Protein AF-A0A2V8GKK6-F1 (afdb_monomer_lite)

Secondary structure (DSSP, 8-state):
-EEETTTTEEEEEETTTTEEEEEEPPPPPPTTS-----------PPPSEEEEEEEEEEEEEEEETTEEEEEEEEEEEEEE-TT--SPPEEEEEEEEE----GGG--STT--SSS--------PPTT---

Sequence (129 aa):
MITRCDLKRAFHLNIEDREYATWPLQTYPSPEEPHMAVRQQHVVREPTVLVETETVDTGERKELFGRTARHVITTRRVTSLGRAKQAPGKTVTDGWYIDLDTSISCDPSWRPVAYGRAFLVTRKPGEQW

Structure (mmCIF, N/CA/C/O backbone):
data_AF-A0A2V8GKK6-F1
#
_entry.id   AF-A0A2V8GKK6-F1
#
loop_
_atom_site.group_PDB
_atom_site.id
_atom_site.type_symbol
_atom_site.label_atom_id
_atom_site.label_alt_id
_atom_site.label_comp_id
_atom_site.label_asym_id
_atom_site.label_entity_id
_atom_site.label_seq_id
_atom_site.pdbx_PDB_ins_code
_atom_site.Cartn_x
_atom_site.Cartn_y
_atom_site.Cartn_z
_atom_site.occupancy
_atom_site.B_iso_or_equiv
_atom_site.auth_seq_id
_atom_site.auth_comp_id
_atom_site.auth_asym_id
_atom_site.auth_atom_id
_atom_site.pdbx_PDB_model_num
ATOM 1 N N . MET A 1 1 ? -9.201 -8.461 -27.324 1.00 80.56 1 MET A N 1
ATOM 2 C CA . MET A 1 1 ? -8.697 -9.455 -26.349 1.00 80.56 1 MET A CA 1
ATOM 3 C C . MET A 1 1 ? -9.423 -9.251 -25.029 1.00 80.56 1 MET A C 1
ATOM 5 O O . MET A 1 1 ? -9.534 -8.111 -24.601 1.00 80.56 1 MET A O 1
ATOM 9 N N . ILE A 1 2 ? -9.943 -10.316 -24.420 1.00 88.38 2 ILE A N 1
ATOM 10 C CA . ILE A 1 2 ? -10.584 -10.304 -23.097 1.00 88.38 2 ILE A CA 1
ATOM 11 C C . ILE A 1 2 ? -9.706 -11.105 -22.144 1.00 88.38 2 ILE A C 1
ATOM 13 O O . ILE A 1 2 ? -9.384 -12.252 -22.441 1.00 88.38 2 ILE A O 1
ATOM 17 N N . THR A 1 3 ? -9.363 -10.544 -20.989 1.00 87.94 3 THR A N 1
ATOM 18 C CA . THR A 1 3 ? -8.547 -11.246 -19.994 1.00 87.94 3 THR A CA 1
ATOM 19 C C . THR A 1 3 ? -9.381 -11.646 -18.784 1.00 87.94 3 THR A C 1
ATOM 21 O O . THR A 1 3 ? -10.031 -10.810 -18.162 1.00 87.94 3 THR A O 1
ATOM 24 N N . ARG A 1 4 ? -9.354 -12.934 -18.440 1.00 86.88 4 ARG A N 1
ATOM 25 C CA . ARG A 1 4 ? -10.024 -13.524 -17.279 1.00 86.88 4 ARG A CA 1
ATOM 26 C C . ARG A 1 4 ? -8.971 -13.954 -16.271 1.00 86.88 4 ARG A C 1
ATOM 28 O O . ARG A 1 4 ? -8.468 -15.078 -16.316 1.00 86.88 4 ARG A O 1
ATOM 35 N N . CYS A 1 5 ? -8.602 -13.021 -15.398 1.00 82.94 5 CYS A N 1
ATOM 36 C CA . CYS A 1 5 ? -7.578 -13.226 -14.377 1.00 82.94 5 CYS A CA 1
ATOM 37 C C . CYS A 1 5 ? -7.961 -14.331 -13.378 1.00 82.94 5 CYS A C 1
ATOM 39 O O . CYS A 1 5 ? -7.099 -15.076 -12.921 1.00 82.94 5 CYS A O 1
ATOM 41 N N . ASP A 1 6 ? -9.256 -14.453 -13.081 1.00 80.75 6 ASP A N 1
ATOM 42 C CA . ASP A 1 6 ? -9.856 -15.502 -12.252 1.00 80.75 6 ASP A CA 1
ATOM 43 C C . ASP A 1 6 ? -9.657 -16.900 -12.853 1.00 80.75 6 ASP A C 1
ATOM 45 O O . ASP A 1 6 ? -9.374 -17.855 -12.136 1.00 80.75 6 ASP A O 1
ATOM 49 N N . LEU A 1 7 ? -9.724 -17.006 -14.184 1.00 85.69 7 LEU A N 1
ATOM 50 C CA . LEU A 1 7 ? -9.494 -18.251 -14.924 1.00 85.69 7 LEU A CA 1
ATOM 51 C C . LEU A 1 7 ? -8.040 -18.425 -15.385 1.00 85.69 7 LEU A C 1
ATOM 53 O O . LEU A 1 7 ? -7.734 -19.412 -16.053 1.00 85.69 7 LEU A O 1
ATOM 57 N N . LYS A 1 8 ? -7.167 -17.450 -15.097 1.00 82.69 8 LYS A N 1
ATOM 58 C CA . LYS A 1 8 ? -5.792 -17.347 -15.615 1.00 82.69 8 LYS A CA 1
ATOM 59 C C . LYS A 1 8 ? -5.716 -17.551 -17.137 1.00 82.69 8 LYS A C 1
ATOM 61 O O . LYS A 1 8 ? -4.828 -18.234 -17.644 1.00 82.69 8 LYS A O 1
ATOM 66 N N . ARG A 1 9 ? -6.661 -16.962 -17.883 1.00 88.25 9 ARG A N 1
ATOM 67 C CA . ARG A 1 9 ? -6.774 -17.100 -19.348 1.00 88.25 9 ARG A CA 1
ATOM 68 C C . ARG A 1 9 ? -7.010 -15.768 -20.049 1.00 88.25 9 ARG A C 1
ATOM 70 O O . ARG A 1 9 ? -7.648 -14.868 -19.508 1.00 88.25 9 ARG A O 1
ATOM 77 N N . ALA A 1 10 ? -6.552 -15.679 -21.288 1.00 89.12 10 ALA A N 1
ATOM 78 C CA . ALA A 1 10 ? -6.881 -14.626 -22.232 1.00 89.12 10 ALA A CA 1
ATOM 79 C C . ALA A 1 10 ? -7.643 -15.213 -23.426 1.00 89.12 10 ALA A C 1
ATOM 81 O O . ALA A 1 10 ? -7.316 -16.287 -23.928 1.00 89.12 10 ALA A O 1
ATOM 82 N N . PHE A 1 11 ? -8.654 -14.490 -23.886 1.00 91.62 11 PHE A N 1
ATOM 83 C CA . PHE A 1 11 ? -9.473 -14.826 -25.039 1.00 91.62 11 PHE A CA 1
ATOM 84 C C . PHE A 1 11 ? -9.198 -13.805 -26.140 1.00 91.62 11 PHE A C 1
ATOM 86 O O . PHE A 1 11 ? -9.405 -12.598 -25.968 1.00 91.62 11 PHE A O 1
ATOM 93 N N . HIS A 1 12 ? -8.721 -14.277 -27.283 1.00 92.38 12 HIS A N 1
ATOM 94 C CA . HIS A 1 12 ? -8.616 -13.478 -28.491 1.00 92.38 12 HIS A CA 1
ATOM 95 C C . HIS A 1 12 ? -9.890 -13.689 -29.303 1.00 92.38 12 HIS A C 1
ATOM 97 O O . HIS A 1 12 ? -10.195 -14.818 -29.667 1.00 92.38 12 HIS A O 1
ATOM 103 N N . LEU A 1 13 ? -10.646 -12.617 -29.531 1.00 92.81 13 LEU A N 1
ATOM 104 C CA . LEU A 1 13 ? -11.886 -12.662 -30.297 1.00 92.81 13 LEU A CA 1
ATOM 105 C C . LEU A 1 13 ? -11.608 -12.258 -31.742 1.00 92.81 13 LEU A C 1
ATOM 107 O O . LEU A 1 13 ? -11.030 -11.193 -31.961 1.00 92.81 13 LEU A O 1
ATOM 111 N N . ASN A 1 14 ? -12.070 -13.069 -32.686 1.00 92.56 14 ASN A N 1
ATOM 112 C CA . ASN A 1 14 ? -12.261 -12.677 -34.072 1.00 92.56 14 ASN A CA 1
ATOM 113 C C . ASN A 1 14 ? -13.751 -12.363 -34.261 1.00 92.56 14 ASN A C 1
ATOM 115 O O . ASN A 1 14 ? -14.603 -13.246 -34.194 1.00 92.56 14 ASN A O 1
ATOM 119 N N . ILE A 1 15 ? -14.070 -11.079 -34.422 1.00 93.75 15 ILE A N 1
ATOM 120 C CA . ILE A 1 15 ? -15.461 -10.614 -34.470 1.00 93.75 15 ILE A CA 1
ATOM 121 C C . ILE A 1 15 ? -16.117 -10.937 -35.818 1.00 93.75 15 ILE A C 1
ATOM 123 O O . ILE A 1 15 ? -17.317 -11.204 -35.848 1.00 93.75 15 ILE A O 1
ATOM 127 N N . GLU A 1 16 ? -15.344 -10.942 -36.905 1.00 95.31 16 GLU A N 1
ATOM 128 C CA . GLU A 1 16 ? -15.845 -11.193 -38.262 1.00 95.31 16 GLU A CA 1
ATOM 129 C C . GLU A 1 16 ? -16.269 -12.654 -38.415 1.00 95.31 16 GLU A C 1
ATOM 131 O O . GLU A 1 16 ? -17.417 -12.932 -38.763 1.00 95.31 16 GLU A O 1
ATOM 136 N N . ASP A 1 17 ? -15.387 -13.575 -38.021 1.00 96.00 17 ASP A N 1
ATOM 137 C CA . ASP A 1 17 ? -15.645 -15.016 -38.111 1.00 96.00 17 ASP A CA 1
ATOM 138 C C . ASP A 1 17 ? -16.463 -15.553 -36.924 1.00 96.00 17 ASP A C 1
ATOM 140 O O . ASP A 1 17 ? -16.901 -16.700 -36.925 1.00 96.00 17 ASP A O 1
ATOM 144 N N . ARG A 1 18 ? -16.728 -14.713 -35.910 1.00 93.62 18 ARG A N 1
ATOM 145 C CA . ARG A 1 18 ? -17.401 -15.083 -34.647 1.00 93.62 18 ARG A CA 1
ATOM 146 C C . ARG A 1 18 ? -16.696 -16.220 -33.903 1.00 93.62 18 ARG A C 1
ATOM 148 O O . ARG A 1 18 ? -17.329 -17.004 -33.195 1.00 93.62 18 ARG A O 1
ATOM 155 N N . GLU A 1 19 ? -15.380 -16.273 -34.027 1.00 96.00 19 GLU A N 1
ATOM 156 C CA . GLU A 1 19 ? -14.535 -17.282 -33.402 1.00 96.00 19 GLU A CA 1
ATOM 157 C C . GLU A 1 19 ? -13.704 -16.689 -32.264 1.00 96.00 19 GLU A C 1
ATOM 159 O O . GLU A 1 19 ? -13.492 -15.476 -32.161 1.00 96.00 19 GLU A O 1
ATOM 164 N N . TYR A 1 20 ? -13.204 -17.558 -31.385 1.00 93.50 20 TYR A N 1
ATOM 165 C CA . TYR A 1 20 ? -12.250 -17.151 -30.364 1.00 93.50 20 TYR A CA 1
ATOM 166 C C . TYR A 1 20 ? -11.142 -18.181 -30.159 1.00 93.50 20 TYR A C 1
ATOM 168 O O . TYR A 1 20 ? -11.369 -19.389 -30.168 1.00 93.50 20 TYR A O 1
ATOM 176 N N . ALA A 1 21 ? -9.940 -17.681 -29.889 1.00 92.81 21 ALA A N 1
ATOM 177 C CA . ALA A 1 21 ? -8.805 -18.473 -29.437 1.00 92.81 21 ALA A CA 1
ATOM 178 C C . ALA A 1 21 ? -8.536 -18.201 -27.953 1.00 92.81 21 ALA A C 1
ATOM 180 O O . ALA A 1 21 ? -8.670 -17.070 -27.482 1.00 92.81 21 ALA A O 1
ATOM 181 N N . THR A 1 22 ? -8.144 -19.232 -27.206 1.00 93.38 22 THR A N 1
ATOM 182 C CA . THR A 1 22 ? -7.870 -19.128 -25.765 1.00 93.38 22 THR A CA 1
ATOM 183 C C . THR A 1 22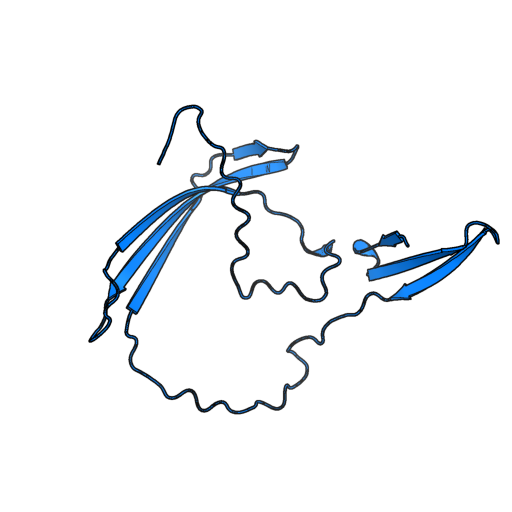 ? -6.400 -19.392 -25.488 1.00 93.38 22 THR A C 1
ATOM 185 O O . THR A 1 22 ? -5.841 -20.363 -25.988 1.00 93.38 22 THR A O 1
ATOM 188 N N . TRP A 1 23 ? -5.800 -18.561 -24.643 1.00 84.75 23 TRP A N 1
ATOM 189 C CA . TRP A 1 23 ? -4.396 -18.640 -24.259 1.00 84.75 23 TRP A CA 1
ATOM 190 C C . TRP A 1 23 ? -4.269 -18.620 -22.731 1.00 84.75 23 TRP A C 1
ATOM 192 O O . TRP A 1 23 ? -4.980 -17.847 -22.081 1.00 84.75 23 TRP A O 1
ATOM 202 N N . PRO A 1 24 ? -3.403 -19.444 -22.117 1.00 85.31 24 PRO A N 1
ATOM 203 C CA . PRO A 1 24 ? -3.104 -19.309 -20.695 1.00 85.31 24 PRO A CA 1
ATOM 204 C C . PRO A 1 24 ? -2.382 -17.981 -20.435 1.00 85.31 24 PRO A C 1
ATOM 206 O O . PRO A 1 24 ? -1.568 -17.533 -21.247 1.00 85.31 24 PRO A O 1
ATOM 209 N N . LEU A 1 25 ? -2.668 -17.348 -19.297 1.00 79.19 25 LEU A N 1
ATOM 210 C CA . LEU A 1 25 ? -1.835 -16.250 -18.817 1.00 79.19 25 LEU A CA 1
ATOM 211 C C . LEU A 1 25 ? -0.480 -16.810 -18.394 1.00 79.19 25 LEU A C 1
ATOM 213 O O . LEU A 1 25 ? -0.414 -17.848 -17.737 1.00 79.19 25 LEU A O 1
ATOM 217 N N . GLN A 1 26 ? 0.590 -16.118 -18.786 1.00 67.75 26 GLN A N 1
ATOM 218 C CA . GLN A 1 26 ? 1.945 -16.466 -18.370 1.00 67.75 26 GLN A CA 1
ATOM 219 C C . GLN A 1 26 ? 1.990 -16.493 -16.843 1.00 67.75 26 GLN A C 1
ATOM 221 O O . GLN A 1 26 ? 1.520 -15.560 -16.198 1.00 67.75 26 GLN A O 1
ATOM 226 N N . THR A 1 27 ? 2.538 -17.553 -16.264 1.00 64.69 27 THR A N 1
ATOM 227 C CA . THR A 1 27 ? 2.867 -17.601 -14.841 1.00 64.69 27 THR A CA 1
ATOM 228 C C . THR A 1 27 ? 4.363 -17.386 -14.706 1.00 64.69 27 THR A C 1
ATOM 230 O O . THR A 1 27 ? 5.137 -18.098 -15.342 1.00 64.69 27 THR A O 1
ATOM 233 N N . TYR A 1 28 ? 4.784 -16.420 -13.889 1.00 57.84 28 TYR A N 1
ATOM 234 C CA . TYR A 1 28 ? 6.189 -16.355 -13.494 1.00 57.84 28 TYR A CA 1
ATOM 235 C C . TYR A 1 28 ? 6.517 -17.604 -12.665 1.00 57.84 28 TYR A C 1
ATOM 237 O O . TYR A 1 28 ? 5.676 -18.004 -11.847 1.00 57.84 28 TYR A O 1
ATOM 245 N N . PRO A 1 29 ? 7.690 -18.228 -12.866 1.00 56.22 29 PRO A N 1
ATOM 246 C CA . PRO A 1 29 ? 8.098 -19.371 -12.066 1.00 56.22 29 PRO A CA 1
ATOM 247 C C . PRO A 1 29 ? 8.020 -19.027 -10.579 1.00 56.22 29 PRO A C 1
ATOM 249 O O . PRO A 1 29 ? 8.431 -17.946 -10.145 1.00 56.22 29 PRO A O 1
ATOM 252 N N . SER A 1 30 ? 7.446 -19.940 -9.796 1.00 54.00 30 SER A N 1
ATOM 253 C CA . SER A 1 30 ? 7.477 -19.838 -8.341 1.00 54.00 30 SER A CA 1
ATOM 254 C C . SER A 1 30 ? 8.936 -19.945 -7.888 1.00 54.00 30 SER A C 1
ATOM 256 O O . SER A 1 30 ? 9.617 -20.860 -8.337 1.00 54.00 30 SER A O 1
ATOM 258 N N . PRO A 1 31 ? 9.413 -19.104 -6.956 1.00 56.06 31 PRO A N 1
ATOM 259 C CA . PRO A 1 31 ? 10.692 -19.287 -6.261 1.00 56.06 31 PRO A CA 1
ATOM 260 C C . PRO A 1 31 ? 10.958 -20.652 -5.611 1.00 56.06 31 PRO A C 1
ATOM 262 O O . PRO A 1 31 ? 12.014 -20.837 -5.015 1.00 56.06 31 PRO A O 1
ATOM 265 N N . GLU A 1 32 ? 10.001 -21.578 -5.665 1.00 53.12 32 GLU A N 1
ATOM 266 C CA . GLU A 1 32 ? 10.187 -22.987 -5.310 1.00 53.12 32 GLU A CA 1
ATOM 267 C C . GLU A 1 32 ? 10.902 -23.793 -6.406 1.00 53.12 32 GLU A C 1
ATOM 269 O 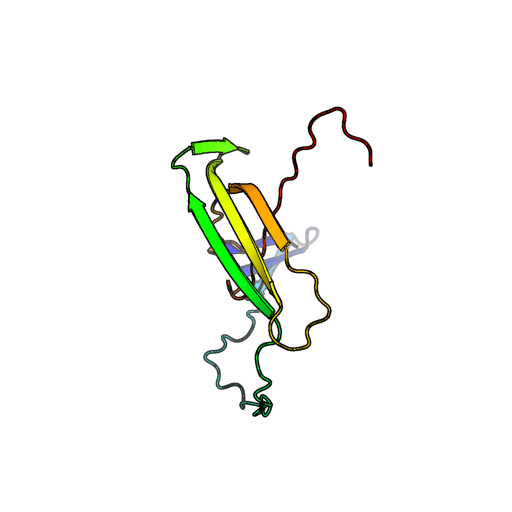O . GLU A 1 32 ? 11.393 -24.888 -6.136 1.00 53.12 32 GLU A O 1
ATOM 274 N N . GLU A 1 33 ? 11.031 -23.256 -7.621 1.00 49.97 33 GLU A N 1
ATOM 275 C CA . GLU A 1 33 ? 12.035 -23.740 -8.559 1.00 49.97 33 GLU A CA 1
ATOM 276 C C . GLU A 1 33 ? 13.412 -23.361 -8.007 1.00 49.97 33 GLU A C 1
ATOM 278 O O . GLU A 1 33 ? 13.615 -22.197 -7.646 1.00 49.97 33 GLU A O 1
ATOM 283 N N . PRO A 1 34 ? 14.364 -24.307 -7.898 1.00 46.25 34 PRO A N 1
ATOM 284 C CA . PRO A 1 34 ? 15.689 -24.015 -7.392 1.00 46.25 34 PRO A CA 1
ATOM 285 C C . PRO A 1 34 ? 16.358 -23.064 -8.377 1.00 46.25 34 PRO A C 1
ATOM 287 O O . PRO A 1 34 ? 17.004 -23.476 -9.340 1.00 46.25 34 PRO A O 1
ATOM 290 N N . HIS A 1 35 ? 16.210 -21.763 -8.130 1.00 49.62 35 HIS A N 1
ATOM 291 C CA . HIS A 1 35 ? 17.115 -20.772 -8.657 1.00 49.62 35 HIS A CA 1
ATOM 292 C C . HIS A 1 35 ? 18.490 -21.286 -8.267 1.00 49.62 35 HIS A C 1
ATOM 294 O O . HIS A 1 35 ? 18.801 -21.370 -7.077 1.00 49.62 35 HIS A O 1
ATOM 300 N N . MET A 1 36 ? 19.277 -21.697 -9.264 1.00 43.19 36 MET A N 1
ATOM 301 C CA . MET A 1 36 ? 20.716 -21.837 -9.127 1.00 43.19 36 MET A CA 1
ATOM 302 C C . MET A 1 36 ? 21.152 -20.570 -8.419 1.00 43.19 36 MET A C 1
ATOM 304 O O . MET A 1 36 ? 21.114 -19.489 -9.011 1.00 43.19 36 MET A O 1
ATOM 308 N N . ALA A 1 37 ? 21.395 -20.686 -7.115 1.00 48.25 37 ALA A N 1
ATOM 309 C CA . ALA A 1 37 ? 21.656 -19.542 -6.285 1.00 48.25 37 ALA A CA 1
ATOM 310 C C . ALA A 1 37 ? 22.938 -18.964 -6.857 1.00 48.25 37 ALA A C 1
ATOM 312 O O . ALA A 1 37 ? 24.023 -19.514 -6.653 1.00 48.25 37 ALA A O 1
ATOM 313 N N . VAL A 1 38 ? 22.823 -17.871 -7.613 1.00 50.56 38 VAL A N 1
ATOM 314 C CA . VAL A 1 38 ? 23.948 -16.972 -7.770 1.00 50.56 38 VAL A CA 1
ATOM 315 C C . VAL A 1 38 ? 24.213 -16.569 -6.340 1.00 50.56 38 VAL A C 1
ATOM 317 O O . VAL A 1 38 ? 23.464 -15.789 -5.751 1.00 50.56 38 VAL A O 1
ATOM 320 N N . ARG A 1 39 ? 25.210 -17.220 -5.742 1.00 48.81 39 ARG A N 1
ATOM 321 C CA . ARG A 1 39 ? 25.729 -16.912 -4.424 1.00 48.81 39 ARG A CA 1
ATOM 322 C C . ARG A 1 39 ? 26.359 -15.542 -4.580 1.00 48.81 39 ARG A C 1
ATOM 324 O O . ARG A 1 39 ? 27.570 -15.416 -4.714 1.00 48.81 39 ARG A O 1
ATOM 331 N N . GLN A 1 40 ? 25.518 -14.513 -4.639 1.00 53.12 40 GLN A N 1
ATOM 332 C CA . GLN A 1 40 ? 25.936 -13.160 -4.382 1.00 53.12 40 GLN A CA 1
ATOM 333 C C . GLN A 1 40 ? 26.525 -13.259 -2.988 1.00 53.12 40 GLN A C 1
ATOM 335 O O . GLN A 1 40 ? 25.818 -13.531 -2.016 1.00 53.12 40 GLN A O 1
ATOM 340 N N . GLN A 1 41 ? 27.850 -13.190 -2.911 1.00 49.62 41 GLN A N 1
ATOM 341 C CA . GLN A 1 41 ? 28.515 -12.967 -1.648 1.00 49.62 41 GLN A CA 1
ATOM 342 C C . GLN A 1 41 ? 27.947 -11.645 -1.146 1.00 49.62 41 GLN A C 1
ATOM 344 O O . GLN A 1 41 ? 28.368 -10.574 -1.578 1.00 49.62 41 GLN A O 1
ATOM 349 N N . HIS A 1 42 ? 26.932 -11.718 -0.285 1.00 54.44 42 HIS A N 1
ATOM 350 C CA . HIS A 1 42 ? 26.562 -10.594 0.542 1.00 54.44 42 HIS A CA 1
ATOM 351 C C . HIS A 1 42 ? 27.809 -10.289 1.358 1.00 54.44 42 HIS A C 1
ATOM 353 O O . HIS A 1 42 ? 28.137 -10.989 2.315 1.00 54.44 42 HIS A O 1
ATOM 359 N N . VAL A 1 43 ? 28.549 -9.271 0.928 1.00 59.72 43 VAL A N 1
ATOM 360 C CA . VAL A 1 43 ? 29.530 -8.625 1.782 1.00 59.72 43 VAL A CA 1
ATOM 361 C C . VAL A 1 43 ? 28.712 -8.093 2.946 1.00 59.72 43 VAL A C 1
ATOM 363 O O . VAL A 1 43 ? 27.940 -7.149 2.776 1.00 59.72 43 VAL A O 1
ATOM 366 N N . VAL A 1 44 ? 28.811 -8.756 4.096 1.00 56.28 44 VAL A N 1
ATOM 367 C CA . VAL A 1 44 ? 28.171 -8.308 5.330 1.00 56.28 44 VAL A CA 1
ATOM 368 C C . VAL A 1 44 ? 28.808 -6.967 5.673 1.00 56.28 44 VAL A C 1
ATOM 370 O O . VAL A 1 44 ? 29.921 -6.898 6.185 1.00 56.28 44 VAL A O 1
ATOM 373 N N . ARG A 1 45 ? 28.137 -5.886 5.284 1.00 66.19 45 ARG A N 1
ATOM 374 C CA . ARG A 1 45 ? 28.474 -4.530 5.700 1.00 66.19 45 ARG A CA 1
ATOM 375 C C . ARG A 1 45 ? 27.681 -4.242 6.961 1.00 66.19 45 ARG A C 1
ATOM 377 O O . ARG A 1 45 ? 26.495 -4.561 7.020 1.00 66.19 45 ARG A O 1
ATOM 384 N N . GLU A 1 46 ? 28.335 -3.649 7.953 1.00 72.75 46 GLU A N 1
ATOM 385 C CA . GLU A 1 46 ? 27.648 -3.181 9.154 1.00 72.75 46 GLU A CA 1
ATOM 386 C C . GLU A 1 46 ? 26.482 -2.255 8.763 1.00 72.75 46 GLU A C 1
ATOM 388 O O . GLU A 1 46 ? 26.634 -1.432 7.847 1.00 72.75 46 GLU A O 1
ATOM 393 N N . PRO A 1 47 ? 25.308 -2.395 9.405 1.00 71.12 47 PRO A N 1
ATOM 394 C CA . PRO A 1 47 ? 24.148 -1.580 9.085 1.00 71.12 47 PRO A CA 1
ATOM 395 C C . PRO A 1 47 ? 24.462 -0.110 9.357 1.00 71.12 47 PRO A C 1
ATOM 397 O O . PRO A 1 47 ? 24.887 0.267 10.445 1.00 71.12 47 PRO A O 1
ATOM 400 N N . THR A 1 48 ? 24.234 0.732 8.355 1.00 82.56 48 THR A N 1
ATOM 401 C CA . THR A 1 48 ? 24.496 2.174 8.440 1.00 82.56 48 THR A CA 1
ATOM 402 C C . THR A 1 48 ? 23.252 2.973 8.824 1.00 82.56 48 THR A C 1
ATOM 404 O O . THR A 1 48 ? 23.348 4.133 9.201 1.00 82.56 48 THR A O 1
ATOM 407 N N . VAL A 1 49 ? 22.061 2.381 8.759 1.00 85.88 49 VAL A N 1
ATOM 408 C CA . VAL A 1 49 ? 20.802 3.022 9.156 1.00 85.88 49 VAL A CA 1
ATOM 409 C C . VAL A 1 49 ? 19.887 1.963 9.764 1.00 85.88 49 VAL A C 1
ATOM 411 O O . VAL A 1 49 ? 19.712 0.891 9.190 1.00 85.88 49 VAL A O 1
ATOM 414 N N . LEU A 1 50 ? 19.282 2.278 10.905 1.00 86.75 50 LEU A N 1
ATOM 415 C CA . LEU A 1 50 ? 18.189 1.529 11.508 1.00 86.75 50 LEU A CA 1
ATOM 416 C C . LEU A 1 50 ? 16.862 2.160 11.083 1.00 86.75 50 LEU A C 1
ATOM 418 O O . LEU A 1 50 ? 16.650 3.360 11.258 1.00 86.75 50 LEU A O 1
ATOM 422 N N . VAL A 1 51 ? 15.969 1.350 10.518 1.00 90.31 51 VAL A N 1
ATOM 423 C CA . VAL A 1 51 ? 14.620 1.774 10.137 1.00 90.31 51 VAL A CA 1
ATOM 424 C C . VAL A 1 51 ? 13.616 0.964 10.939 1.00 90.31 51 VAL A C 1
ATOM 426 O O . VAL A 1 51 ? 13.451 -0.229 10.703 1.00 90.31 51 VAL A O 1
ATOM 429 N N . GLU A 1 52 ? 12.916 1.622 11.851 1.00 91.00 52 GLU A N 1
ATOM 430 C CA . GLU A 1 52 ? 11.845 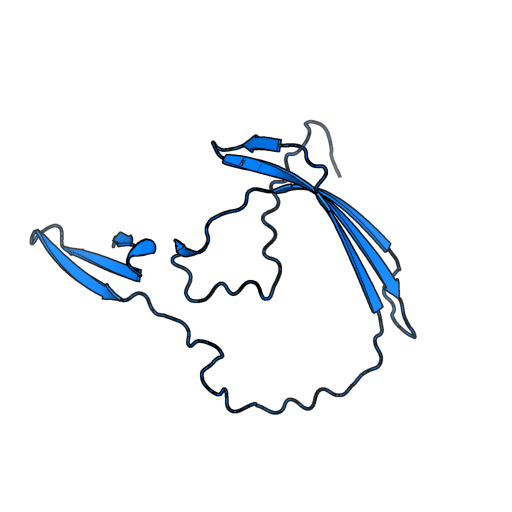1.020 12.639 1.00 91.00 52 GLU A CA 1
ATOM 431 C C . GLU A 1 52 ? 10.504 1.439 12.045 1.00 91.00 52 GLU A C 1
ATOM 433 O O . GLU A 1 52 ? 10.281 2.614 11.748 1.00 91.00 52 GLU A O 1
ATOM 438 N N . THR A 1 53 ? 9.606 0.479 11.842 1.00 91.62 53 THR A N 1
ATOM 439 C CA . THR A 1 53 ? 8.251 0.745 11.351 1.00 91.62 53 THR A CA 1
ATOM 440 C C . THR A 1 53 ? 7.254 0.127 12.310 1.00 91.62 53 THR A C 1
ATOM 442 O O . THR A 1 53 ? 7.259 -1.076 12.535 1.00 91.62 53 THR A O 1
ATOM 445 N N . GLU A 1 54 ? 6.398 0.969 12.861 1.00 92.50 54 GLU A N 1
ATOM 446 C CA . GLU A 1 54 ? 5.306 0.614 13.754 1.00 92.50 54 GLU A CA 1
ATOM 447 C C . GLU A 1 54 ? 3.999 0.861 13.006 1.00 92.50 54 GLU A C 1
ATOM 449 O O . GLU A 1 54 ? 3.851 1.880 12.333 1.00 92.50 54 GLU A O 1
ATOM 454 N N . THR A 1 55 ? 3.068 -0.085 13.048 1.00 93.50 55 THR A N 1
ATOM 455 C CA . THR A 1 55 ? 1.789 0.002 12.332 1.00 93.50 55 THR A CA 1
ATOM 456 C C . THR A 1 55 ? 0.675 -0.368 13.291 1.00 93.50 55 THR A C 1
ATOM 458 O O . THR A 1 55 ? 0.697 -1.453 13.865 1.00 93.50 55 THR A O 1
ATOM 461 N N . VAL A 1 56 ? -0.278 0.541 13.472 1.00 95.12 56 VAL A N 1
ATOM 462 C CA . VAL A 1 56 ? -1.379 0.410 14.427 1.00 95.12 56 VAL A CA 1
ATOM 463 C C . VAL A 1 56 ? -2.693 0.572 13.675 1.00 95.12 56 VAL A C 1
ATOM 465 O O . VAL A 1 56 ? -2.932 1.607 13.058 1.00 95.12 56 VAL A O 1
ATOM 468 N N . ASP A 1 57 ? -3.538 -0.454 13.716 1.00 94.38 57 ASP A N 1
ATOM 469 C CA . ASP A 1 57 ? -4.936 -0.363 13.286 1.00 94.38 57 ASP A CA 1
ATOM 470 C C . ASP A 1 57 ? -5.743 0.268 14.428 1.00 94.38 57 ASP A C 1
ATOM 472 O O . ASP A 1 57 ? -5.704 -0.229 15.554 1.00 94.38 57 ASP A O 1
ATOM 476 N N . THR A 1 58 ? -6.442 1.375 14.166 1.00 96.00 58 THR A N 1
ATOM 477 C CA . THR A 1 58 ? -7.184 2.101 15.214 1.00 96.00 58 THR A CA 1
ATOM 478 C C . THR A 1 58 ? -8.498 1.417 15.595 1.00 96.00 58 THR A C 1
ATOM 480 O O . THR A 1 58 ? -9.142 1.805 16.567 1.00 96.00 58 THR A O 1
ATOM 483 N N . GLY A 1 59 ? -8.918 0.406 14.829 1.00 95.88 59 GLY A N 1
ATOM 484 C CA . GLY A 1 59 ? -10.219 -0.246 14.951 1.00 95.88 59 GLY A CA 1
ATOM 485 C C . GLY A 1 59 ? -11.341 0.466 14.190 1.00 95.88 59 GLY A C 1
ATOM 486 O O . GLY A 1 59 ? -12.401 -0.123 13.987 1.00 95.88 59 GLY A O 1
ATOM 487 N N . GLU A 1 60 ? -11.121 1.686 13.693 1.00 96.69 60 GLU A N 1
ATOM 488 C CA . GLU A 1 60 ? -12.140 2.423 12.943 1.00 96.69 60 GLU A CA 1
ATOM 489 C C . GLU A 1 60 ? -12.344 1.847 11.537 1.00 96.69 60 GLU A C 1
ATOM 491 O O . GLU A 1 60 ? -11.398 1.423 10.861 1.00 96.69 60 GLU A O 1
ATOM 496 N N . ARG A 1 61 ? -13.604 1.834 11.088 1.00 96.81 61 ARG A N 1
ATOM 497 C CA . ARG A 1 61 ? -14.034 1.277 9.799 1.00 96.81 61 ARG A CA 1
ATOM 498 C C . ARG A 1 61 ? -14.907 2.281 9.053 1.00 96.81 61 ARG A C 1
ATOM 500 O O . ARG A 1 61 ? -15.742 2.944 9.665 1.00 96.81 61 ARG A O 1
ATOM 507 N N . LYS A 1 62 ? -14.730 2.385 7.734 1.00 95.56 62 LYS A N 1
ATOM 508 C CA . LYS A 1 62 ? -15.527 3.273 6.874 1.00 95.56 62 LYS A CA 1
ATOM 509 C C . LYS A 1 62 ? -15.704 2.679 5.482 1.00 95.56 62 LYS A C 1
ATOM 511 O O . LYS A 1 62 ? -14.778 2.081 4.950 1.00 95.56 62 LYS A O 1
ATOM 516 N N . GLU A 1 63 ? -16.864 2.895 4.874 1.00 95.62 63 GLU A N 1
ATOM 517 C CA . GLU A 1 63 ? -17.102 2.551 3.471 1.00 95.62 63 GLU A CA 1
ATOM 518 C C . GLU A 1 63 ? -16.424 3.556 2.527 1.00 95.62 63 GLU A C 1
ATOM 520 O O . GLU A 1 63 ? -16.701 4.758 2.571 1.00 95.62 63 GLU A O 1
ATOM 525 N N . LEU A 1 64 ? -15.539 3.057 1.663 1.00 91.75 64 LEU A N 1
ATOM 526 C CA . LEU A 1 64 ? -14.875 3.791 0.587 1.00 91.75 64 LEU A CA 1
ATOM 527 C C . LEU A 1 64 ? -14.922 2.937 -0.685 1.00 91.75 64 LEU A C 1
ATOM 529 O O . LEU A 1 64 ? -14.516 1.779 -0.675 1.00 91.75 64 LEU A O 1
ATOM 533 N N . PHE A 1 65 ? -15.416 3.498 -1.792 1.00 90.25 65 PHE A N 1
ATOM 534 C CA . PHE A 1 65 ? -15.572 2.780 -3.071 1.00 90.25 65 PHE A CA 1
ATOM 535 C C . PHE A 1 65 ? -16.392 1.474 -2.968 1.00 90.25 65 PHE A C 1
ATOM 537 O O . PHE A 1 65 ? -16.105 0.503 -3.667 1.00 90.25 65 PHE A O 1
ATOM 544 N N . GLY A 1 66 ? -17.399 1.445 -2.084 1.00 90.06 66 GLY A N 1
ATOM 545 C CA . GLY A 1 66 ? -18.236 0.262 -1.835 1.00 90.06 66 GLY A CA 1
ATOM 546 C C . GLY A 1 66 ? -17.496 -0.892 -1.154 1.00 90.06 66 GLY A C 1
ATOM 547 O O . GLY A 1 66 ? -17.867 -2.052 -1.335 1.00 90.06 66 GLY A O 1
ATOM 548 N N . ARG A 1 67 ? -16.396 -0.588 -0.457 1.00 89.50 67 ARG A N 1
ATOM 549 C CA . ARG A 1 67 ? -15.604 -1.537 0.322 1.00 89.50 67 ARG A CA 1
ATOM 550 C C . ARG A 1 67 ? -15.343 -0.972 1.711 1.00 89.50 67 ARG A C 1
ATOM 552 O O . ARG A 1 67 ? -15.085 0.223 1.875 1.00 89.50 67 ARG A O 1
ATOM 559 N N . THR A 1 68 ? -15.292 -1.859 2.695 1.00 94.00 68 THR A N 1
ATOM 560 C CA . THR A 1 68 ? -14.911 -1.499 4.057 1.00 94.00 68 THR A CA 1
ATOM 561 C C . THR A 1 68 ? -13.403 -1.251 4.133 1.00 94.00 68 THR A C 1
ATOM 563 O O . THR A 1 68 ? -12.597 -2.156 3.918 1.00 94.00 68 THR A O 1
ATOM 566 N N . ALA A 1 69 ? -13.016 -0.019 4.453 1.00 96.31 69 ALA A N 1
ATOM 567 C CA . ALA A 1 69 ? -11.642 0.388 4.706 1.00 96.31 69 ALA A CA 1
ATOM 568 C C . ALA A 1 69 ? -11.336 0.406 6.213 1.00 96.31 69 ALA A C 1
ATOM 570 O O . ALA A 1 69 ? -12.212 0.695 7.034 1.00 96.31 69 ALA A O 1
ATOM 571 N N . ARG A 1 70 ? -10.074 0.143 6.567 1.00 96.25 70 ARG A N 1
ATOM 572 C CA . ARG A 1 70 ? -9.528 0.194 7.931 1.00 96.25 70 ARG A CA 1
ATOM 573 C C . ARG A 1 70 ? -8.655 1.427 8.106 1.00 96.25 70 ARG A C 1
ATOM 575 O O . ARG A 1 70 ? -7.837 1.726 7.235 1.00 96.25 70 ARG A O 1
ATOM 582 N N . HIS A 1 71 ? -8.806 2.117 9.227 1.00 96.62 71 HIS A N 1
ATOM 583 C CA . HIS A 1 71 ? -7.923 3.219 9.584 1.00 96.62 71 HIS A CA 1
ATOM 584 C C . HIS A 1 71 ? -6.641 2.670 10.221 1.00 96.62 71 HIS A C 1
ATOM 586 O O . HIS A 1 71 ? -6.680 1.951 11.221 1.00 96.62 71 HIS A O 1
ATOM 592 N N . VAL A 1 72 ? -5.499 2.977 9.607 1.00 95.94 72 VAL A N 1
ATOM 593 C CA . VAL A 1 72 ? -4.192 2.491 10.047 1.00 95.94 72 VAL A CA 1
ATOM 594 C C . VAL A 1 72 ? -3.209 3.649 10.107 1.00 95.94 72 VAL A C 1
ATOM 596 O O . VAL A 1 72 ? -3.000 4.363 9.124 1.00 95.94 72 VAL A O 1
ATOM 599 N N . ILE A 1 73 ? -2.539 3.775 11.247 1.00 94.19 73 ILE A N 1
ATOM 600 C CA . ILE A 1 73 ? -1.478 4.749 11.470 1.00 94.19 73 ILE A CA 1
ATOM 601 C C . ILE A 1 73 ? -0.139 4.017 11.450 1.00 94.19 73 ILE A C 1
ATOM 603 O O . ILE A 1 73 ? 0.104 3.085 12.214 1.00 94.19 73 ILE A O 1
ATOM 607 N N . THR A 1 74 ? 0.754 4.444 10.562 1.00 93.56 74 THR A N 1
ATOM 608 C CA . THR A 1 74 ? 2.113 3.913 10.438 1.00 93.56 74 THR A CA 1
ATOM 609 C C . THR A 1 74 ? 3.126 4.954 10.887 1.00 93.56 74 THR A C 1
ATOM 611 O O . THR A 1 74 ? 3.198 6.042 10.323 1.00 93.56 74 THR A O 1
ATOM 614 N N . THR A 1 75 ? 3.963 4.609 11.858 1.00 92.75 75 THR A N 1
ATOM 615 C CA . THR A 1 75 ? 5.094 5.430 12.290 1.00 92.75 75 THR A CA 1
ATOM 616 C C . THR A 1 75 ? 6.392 4.805 11.806 1.00 92.75 75 THR A C 1
ATOM 618 O O . THR A 1 75 ? 6.733 3.690 12.184 1.00 92.75 75 THR A O 1
ATOM 621 N N . ARG A 1 76 ? 7.149 5.539 10.992 1.00 94.25 76 ARG A N 1
ATOM 622 C CA . ARG A 1 76 ? 8.483 5.155 10.530 1.00 94.25 76 ARG A CA 1
ATOM 623 C C . ARG A 1 76 ? 9.535 6.021 11.211 1.00 94.25 76 ARG A C 1
ATOM 625 O O . ARG A 1 76 ? 9.508 7.241 11.066 1.00 94.25 76 ARG A O 1
ATOM 632 N N . ARG A 1 77 ? 10.467 5.400 11.928 1.00 91.81 77 ARG A N 1
ATOM 633 C CA . ARG A 1 77 ? 11.631 6.050 12.543 1.00 91.81 77 ARG A CA 1
ATOM 634 C C . ARG A 1 77 ? 12.888 5.618 11.801 1.00 91.81 77 ARG A C 1
ATOM 636 O O . ARG A 1 77 ? 13.062 4.446 11.483 1.00 91.81 77 ARG A O 1
ATOM 643 N N . VAL A 1 78 ? 13.735 6.583 11.485 1.00 91.06 78 VAL A N 1
ATOM 644 C CA . VAL A 1 78 ? 15.028 6.382 10.841 1.00 91.06 78 VAL A CA 1
ATOM 645 C C . VAL A 1 78 ? 16.094 6.893 11.792 1.00 91.06 78 VAL A C 1
ATOM 647 O O . VAL A 1 78 ? 16.099 8.078 12.125 1.00 91.06 78 VAL A O 1
ATOM 650 N N . THR A 1 79 ? 17.008 6.011 12.173 1.00 87.50 79 THR A N 1
ATOM 651 C CA . THR A 1 79 ? 18.142 6.311 13.044 1.00 87.50 79 THR A CA 1
ATOM 652 C C . THR A 1 79 ? 19.424 5.991 12.293 1.00 87.50 79 THR A C 1
ATOM 654 O O . THR A 1 79 ? 19.613 4.877 11.812 1.00 87.50 79 THR A O 1
ATOM 657 N N . SER A 1 80 ? 20.314 6.965 12.165 1.00 85.69 80 SER A N 1
ATOM 658 C CA . SER A 1 80 ? 21.594 6.771 11.481 1.00 85.69 80 SER A CA 1
ATOM 659 C C . SER A 1 80 ? 22.575 6.035 12.389 1.00 85.69 80 SER A C 1
ATOM 661 O O . SER A 1 80 ? 22.735 6.394 13.553 1.00 85.69 80 SER A O 1
ATOM 663 N N . LEU A 1 81 ? 23.223 5.002 11.854 1.00 81.56 81 LEU A N 1
ATOM 664 C CA . LEU A 1 81 ? 24.216 4.182 12.542 1.00 81.56 81 LEU A CA 1
ATOM 665 C C . LEU A 1 81 ? 25.594 4.371 11.887 1.00 81.56 81 LEU A C 1
ATOM 667 O O . LEU A 1 81 ? 25.736 4.428 10.662 1.00 81.56 81 LEU A O 1
ATOM 671 N N . GLY A 1 82 ? 26.641 4.474 12.702 1.00 75.50 82 GLY A N 1
ATOM 672 C CA . GLY A 1 82 ? 28.009 4.629 12.205 1.00 75.50 82 GLY A CA 1
ATOM 673 C C . GLY A 1 82 ? 28.198 5.885 11.339 1.00 75.50 82 GLY A C 1
ATOM 674 O O . GLY A 1 82 ? 27.914 6.997 11.772 1.00 75.50 82 GLY A O 1
ATOM 675 N N . ARG A 1 83 ? 28.718 5.719 10.113 1.00 68.19 83 ARG A N 1
ATOM 676 C CA . ARG A 1 83 ? 29.094 6.822 9.196 1.00 68.19 83 ARG A CA 1
ATOM 677 C C . ARG A 1 83 ? 27.991 7.257 8.215 1.00 68.19 83 ARG A C 1
ATOM 679 O O . ARG A 1 83 ? 28.300 7.898 7.207 1.00 68.19 83 ARG A O 1
ATOM 686 N N . ALA A 1 84 ? 26.728 6.887 8.429 1.00 72.69 84 ALA A N 1
ATOM 687 C CA . ALA A 1 84 ? 25.663 7.313 7.520 1.00 72.69 84 ALA A CA 1
ATOM 688 C C . ALA A 1 84 ? 25.514 8.840 7.485 1.00 72.69 84 ALA A C 1
ATOM 690 O O . ALA A 1 84 ? 25.388 9.492 8.515 1.00 72.69 84 ALA A O 1
ATOM 691 N N . LYS A 1 85 ? 25.463 9.401 6.270 1.00 74.06 85 LYS A N 1
ATOM 692 C CA . LYS A 1 85 ? 25.175 10.827 6.027 1.00 74.06 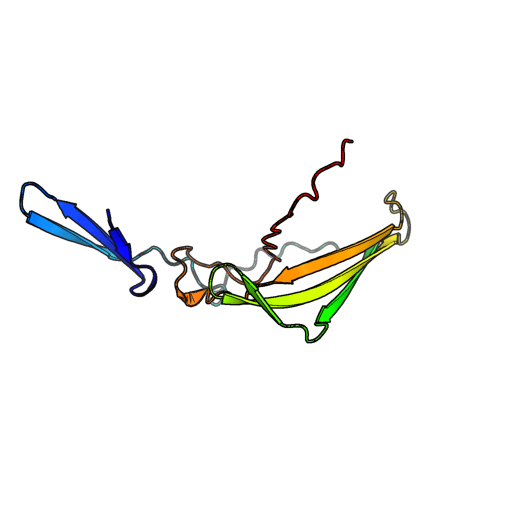85 LYS A CA 1
ATOM 693 C C . LYS A 1 85 ? 23.678 11.156 6.050 1.00 74.06 85 LYS A C 1
ATOM 695 O O . LYS A 1 85 ? 23.302 12.305 5.843 1.00 74.06 85 LYS A O 1
ATOM 700 N N . GLN A 1 86 ? 22.821 10.153 6.228 1.00 76.12 86 GLN A N 1
ATOM 701 C CA . GLN A 1 86 ? 21.379 10.347 6.276 1.00 76.12 86 GLN A CA 1
ATOM 702 C C . GLN A 1 86 ? 21.006 11.041 7.589 1.00 76.12 86 GLN A C 1
ATOM 704 O O . GLN A 1 86 ? 21.533 10.693 8.643 1.00 76.12 86 GLN A O 1
ATOM 709 N N . ALA A 1 87 ? 20.114 12.026 7.536 1.00 78.25 87 ALA A N 1
ATOM 710 C CA . ALA A 1 87 ? 19.589 12.636 8.749 1.00 78.25 87 ALA A CA 1
ATOM 711 C C . ALA A 1 87 ? 18.588 11.676 9.420 1.00 78.25 87 ALA A C 1
ATOM 713 O O . ALA A 1 87 ? 17.778 11.059 8.713 1.00 78.25 87 ALA A O 1
ATOM 714 N N . PRO A 1 88 ? 18.618 11.535 10.758 1.00 84.75 88 PRO A N 1
ATOM 715 C CA . PRO A 1 88 ? 17.568 10.826 11.467 1.00 84.75 88 PRO A CA 1
ATOM 716 C C . PRO A 1 88 ? 16.231 11.546 11.264 1.00 84.75 88 PRO A C 1
ATOM 718 O O . PRO A 1 88 ? 16.179 12.765 11.094 1.00 84.75 88 PRO A O 1
ATOM 721 N N . GLY A 1 89 ? 15.137 10.792 11.274 1.00 89.62 89 GLY A N 1
ATOM 722 C CA . GLY A 1 89 ? 13.821 11.352 10.996 1.00 89.62 89 GLY A CA 1
ATOM 723 C C . GLY A 1 89 ? 12.685 10.452 11.447 1.00 89.62 89 GLY A C 1
ATOM 724 O O . GLY A 1 89 ? 12.826 9.232 11.529 1.00 89.62 89 GLY A O 1
ATOM 725 N N . LYS A 1 90 ? 11.537 11.067 11.728 1.00 94.06 90 LYS A N 1
ATOM 726 C CA . LYS A 1 90 ? 10.288 10.373 12.036 1.00 94.06 90 LYS A CA 1
ATOM 727 C C . LYS A 1 90 ? 9.226 10.807 11.035 1.00 94.06 90 LYS A C 1
ATOM 729 O O . LYS A 1 90 ? 8.981 11.996 10.871 1.00 94.06 90 LYS A O 1
ATOM 734 N N . THR A 1 91 ? 8.575 9.840 10.408 1.00 94.00 91 THR A N 1
ATOM 735 C CA . THR A 1 91 ? 7.439 10.064 9.513 1.00 94.00 91 THR A CA 1
ATOM 736 C C . THR A 1 91 ? 6.237 9.323 10.069 1.00 94.00 91 THR A C 1
ATOM 738 O O . THR A 1 91 ? 6.332 8.134 10.367 1.00 94.00 91 THR A O 1
ATOM 741 N N . VAL A 1 92 ? 5.114 10.021 10.212 1.00 94.75 92 VAL A N 1
ATOM 742 C CA . VAL A 1 92 ? 3.830 9.419 10.581 1.00 94.75 92 VAL A CA 1
ATOM 743 C C . VAL A 1 92 ? 2.923 9.479 9.362 1.00 94.75 92 VAL A C 1
ATOM 745 O O . VAL A 1 92 ? 2.815 10.518 8.715 1.00 94.75 92 VAL A O 1
ATOM 748 N N . THR A 1 93 ? 2.308 8.354 9.029 1.00 94.94 93 THR A N 1
ATOM 749 C CA . THR A 1 93 ? 1.359 8.218 7.929 1.00 94.94 93 THR A CA 1
ATOM 750 C C . THR A 1 93 ? 0.041 7.733 8.501 1.00 94.94 93 THR A C 1
ATOM 752 O O . THR A 1 93 ? -0.034 6.617 9.003 1.00 94.94 93 THR A O 1
ATOM 755 N N . ASP A 1 94 ? -0.974 8.577 8.408 1.00 95.75 94 ASP A N 1
ATOM 756 C CA . ASP A 1 94 ? -2.364 8.282 8.740 1.00 95.75 94 ASP A CA 1
ATOM 757 C C . ASP A 1 94 ? -3.108 8.029 7.422 1.00 95.75 94 ASP A C 1
ATOM 759 O O . ASP A 1 94 ? -2.993 8.820 6.478 1.00 95.75 94 ASP A O 1
ATOM 763 N N . GLY A 1 95 ? -3.784 6.886 7.312 1.00 94.44 95 GLY A N 1
ATOM 764 C CA . GLY A 1 95 ? -4.501 6.549 6.095 1.00 94.44 95 GLY A CA 1
ATOM 765 C C . GLY A 1 95 ? -5.541 5.452 6.257 1.00 94.44 95 GLY A C 1
ATOM 766 O O . GLY A 1 95 ? -5.522 4.649 7.190 1.00 94.44 95 GLY A O 1
ATOM 767 N N . TRP A 1 96 ? -6.438 5.411 5.276 1.00 95.25 96 TRP A N 1
ATOM 768 C CA . TRP A 1 96 ? -7.452 4.375 5.124 1.00 95.25 96 TRP A CA 1
ATOM 769 C C . TRP A 1 96 ? -6.986 3.330 4.114 1.00 95.25 96 TRP A C 1
ATOM 771 O O . TRP A 1 96 ? -6.627 3.671 2.987 1.00 95.25 96 TRP A O 1
ATOM 781 N N . TYR A 1 97 ? -7.024 2.060 4.510 1.00 91.88 97 TYR A N 1
ATOM 782 C CA . TYR A 1 97 ? -6.570 0.934 3.699 1.00 91.88 97 TYR A CA 1
ATOM 783 C C . TYR A 1 97 ? -7.725 -0.020 3.422 1.00 91.88 97 TYR A C 1
ATOM 785 O O . TYR A 1 97 ? -8.472 -0.385 4.327 1.00 91.88 97 TYR A O 1
ATOM 793 N N . ILE A 1 98 ? -7.860 -0.424 2.163 1.00 92.75 98 ILE A N 1
ATOM 794 C CA . ILE A 1 98 ? -8.815 -1.441 1.728 1.00 92.75 98 ILE A CA 1
ATOM 795 C C . ILE A 1 98 ? -8.022 -2.709 1.445 1.00 92.75 98 ILE A C 1
ATOM 797 O O . ILE A 1 98 ? -7.092 -2.688 0.637 1.00 92.75 98 ILE A O 1
ATOM 801 N N . ASP A 1 99 ? -8.413 -3.808 2.078 1.00 84.69 99 ASP A N 1
ATOM 802 C CA . ASP A 1 99 ? -7.848 -5.116 1.773 1.00 84.69 99 ASP A CA 1
ATOM 803 C C . ASP A 1 99 ? -8.470 -5.620 0.464 1.00 84.69 99 ASP A C 1
ATOM 805 O O . ASP A 1 99 ? -9.673 -5.879 0.374 1.00 84.69 99 ASP A O 1
ATOM 809 N N . LEU A 1 100 ? -7.653 -5.688 -0.586 1.00 80.25 100 LEU A N 1
ATOM 810 C CA . LEU A 1 100 ? -8.064 -6.204 -1.887 1.00 80.25 100 LEU A CA 1
ATOM 811 C C . LEU A 1 100 ? -7.695 -7.679 -1.995 1.00 80.25 100 LEU A C 1
ATOM 813 O O . LEU A 1 100 ? -6.576 -8.072 -1.667 1.00 80.25 100 LEU A O 1
ATOM 817 N N . ASP A 1 101 ? -8.621 -8.481 -2.515 1.00 72.62 101 ASP A N 1
ATOM 818 C CA . ASP A 1 101 ? -8.321 -9.853 -2.907 1.00 72.62 101 ASP A CA 1
ATOM 819 C C . ASP A 1 101 ? -7.432 -9.839 -4.159 1.00 72.62 101 ASP A C 1
ATOM 821 O O . ASP A 1 101 ? -7.874 -9.533 -5.271 1.00 72.62 101 ASP A O 1
ATOM 825 N N . THR A 1 102 ? -6.151 -10.140 -3.966 1.00 68.62 102 THR A N 1
ATOM 826 C CA . THR A 1 102 ? -5.144 -10.152 -5.030 1.00 68.62 102 THR A CA 1
ATOM 827 C C . THR A 1 102 ? -5.150 -11.443 -5.850 1.00 68.62 102 THR A C 1
ATOM 829 O O . THR A 1 102 ? -4.467 -11.504 -6.874 1.00 68.62 102 THR A O 1
ATOM 832 N N . SER A 1 103 ? -5.945 -12.459 -5.481 1.00 66.25 103 SER A N 1
ATOM 833 C CA . SER A 1 103 ? -6.046 -13.719 -6.238 1.00 66.25 103 SER A CA 1
ATOM 834 C C . SER A 1 103 ? -6.591 -13.510 -7.661 1.00 66.25 103 SER A C 1
ATOM 836 O O . SER A 1 103 ? -6.161 -14.177 -8.612 1.00 66.25 103 SER A O 1
ATOM 838 N N . ILE A 1 104 ? -7.453 -12.500 -7.822 1.00 67.50 104 ILE A N 1
ATOM 839 C CA . ILE A 1 104 ? -8.079 -12.082 -9.084 1.00 67.50 104 ILE A CA 1
ATOM 840 C C . ILE A 1 104 ? -7.125 -11.202 -9.919 1.00 67.50 104 ILE A C 1
ATOM 842 O O . ILE A 1 104 ? -7.490 -10.722 -10.985 1.00 67.50 104 ILE A O 1
ATOM 846 N N . SER A 1 105 ? -5.875 -10.982 -9.499 1.00 70.00 105 SER A N 1
ATOM 847 C CA . SER A 1 105 ? -4.920 -10.219 -10.307 1.00 70.00 105 SER A CA 1
ATOM 848 C C . SER A 1 105 ? -4.502 -10.976 -11.575 1.00 70.00 105 SER A C 1
ATOM 850 O O . SER A 1 105 ? -4.281 -12.194 -11.568 1.00 70.00 105 SER A O 1
ATOM 852 N N . CYS A 1 106 ? -4.391 -10.231 -12.677 1.00 71.12 106 CYS A N 1
ATOM 853 C CA . CYS A 1 106 ? -3.794 -10.686 -13.933 1.00 71.12 106 CYS A CA 1
ATOM 854 C C . CYS A 1 106 ? -2.262 -10.593 -13.929 1.00 71.12 106 CYS A C 1
ATOM 856 O O . CYS A 1 106 ? -1.640 -11.055 -14.881 1.00 71.12 106 CYS A O 1
ATOM 858 N N . ASP A 1 107 ? -1.675 -9.982 -12.896 1.00 68.06 107 ASP A N 1
ATOM 859 C CA . ASP A 1 107 ? -0.231 -9.838 -12.748 1.00 68.06 107 ASP A CA 1
ATOM 860 C C . ASP A 1 107 ? 0.400 -11.198 -12.387 1.00 68.06 107 ASP A C 1
ATOM 862 O O . ASP A 1 107 ? 0.084 -11.764 -11.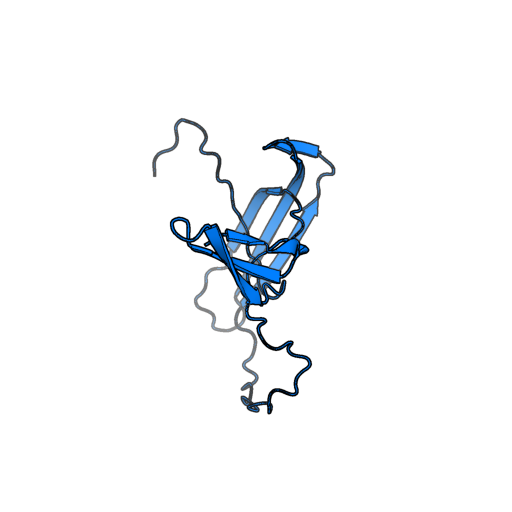327 1.00 68.06 107 ASP A O 1
ATOM 866 N N . PRO A 1 108 ? 1.259 -11.765 -13.256 1.00 57.38 108 PRO A N 1
ATOM 867 C CA . PRO A 1 108 ? 2.007 -12.969 -12.954 1.00 57.38 108 PRO A CA 1
ATOM 868 C C . PRO A 1 108 ? 2.998 -12.681 -11.825 1.00 57.38 108 PRO A C 1
ATOM 870 O O . PRO A 1 108 ? 4.062 -12.113 -12.038 1.00 57.38 108 PRO A O 1
ATOM 873 N N . SER A 1 109 ? 2.674 -13.146 -10.620 1.00 57.50 109 SER A N 1
ATOM 874 C CA . SER A 1 109 ? 3.519 -13.065 -9.421 1.00 57.50 109 SER A CA 1
ATOM 875 C C . SER A 1 109 ? 3.681 -11.674 -8.794 1.00 57.50 109 SER A C 1
ATOM 877 O O . SER A 1 109 ? 4.782 -11.233 -8.473 1.00 57.50 109 SER A O 1
ATOM 879 N N . TRP A 1 110 ? 2.571 -11.040 -8.420 1.00 42.31 110 TRP A N 1
ATOM 880 C CA . TRP A 1 110 ? 2.641 -10.099 -7.301 1.00 42.31 110 TRP A CA 1
ATOM 881 C C . TRP A 1 110 ? 2.795 -10.880 -5.985 1.00 42.31 110 TRP A C 1
ATOM 883 O O . TRP A 1 110 ? 1.824 -11.212 -5.306 1.00 42.31 110 TRP A O 1
ATOM 893 N N . ARG A 1 111 ? 4.033 -11.251 -5.634 1.00 45.75 111 ARG A N 1
ATOM 894 C CA . ARG A 1 111 ? 4.340 -11.694 -4.268 1.00 45.75 111 ARG A CA 1
ATOM 895 C C . ARG A 1 111 ? 4.319 -10.464 -3.345 1.00 45.75 111 ARG A C 1
ATOM 897 O O . ARG A 1 111 ? 4.872 -9.434 -3.725 1.00 45.75 111 ARG A O 1
ATOM 904 N N . PRO A 1 112 ? 3.804 -10.561 -2.105 1.00 41.78 112 PRO A N 1
ATOM 905 C CA . PRO A 1 112 ? 3.937 -9.521 -1.083 1.00 41.78 112 PRO A CA 1
ATOM 906 C C . PRO A 1 112 ? 5.372 -9.471 -0.516 1.00 41.78 112 PRO A C 1
ATOM 908 O O . PRO A 1 112 ? 5.579 -9.500 0.691 1.00 41.78 112 PRO A O 1
ATOM 911 N N . VAL A 1 113 ? 6.390 -9.407 -1.379 1.00 39.88 113 VAL A N 1
ATOM 912 C CA . VAL A 1 113 ? 7.787 -9.124 -0.998 1.00 39.88 113 VAL A CA 1
ATOM 913 C C . VAL A 1 113 ? 8.241 -7.788 -1.575 1.00 39.88 113 VAL A C 1
ATOM 915 O O . VAL A 1 113 ? 9.314 -7.671 -2.143 1.00 39.88 113 VAL A O 1
ATOM 918 N N . ALA A 1 114 ? 7.391 -6.775 -1.439 1.00 36.16 114 ALA A N 1
ATOM 919 C CA . ALA A 1 114 ? 7.750 -5.371 -1.252 1.00 36.16 114 ALA A CA 1
ATOM 920 C C . ALA A 1 114 ? 6.444 -4.574 -1.222 1.00 36.16 114 ALA A C 1
ATOM 922 O O . ALA A 1 114 ? 5.681 -4.586 -2.177 1.00 36.16 114 ALA A O 1
ATOM 923 N N . TYR A 1 115 ? 6.184 -3.908 -0.102 1.00 41.62 115 TYR A N 1
ATOM 924 C CA . TYR A 1 115 ? 5.142 -2.907 0.118 1.00 41.62 115 TYR A CA 1
ATOM 925 C C . TYR A 1 115 ? 4.712 -2.120 -1.143 1.00 41.62 115 TYR A C 1
ATOM 927 O O . TYR A 1 115 ? 5.232 -1.039 -1.410 1.00 41.62 115 TYR A O 1
ATOM 935 N N . GLY A 1 116 ? 3.705 -2.595 -1.878 1.00 35.91 116 GLY A N 1
ATOM 936 C CA . GLY A 1 116 ? 2.941 -1.747 -2.792 1.00 35.91 116 GLY A CA 1
ATOM 937 C C . GLY A 1 116 ? 1.907 -0.993 -1.979 1.00 35.91 116 GLY A C 1
ATOM 938 O O . GLY A 1 116 ? 0.825 -1.497 -1.693 1.00 35.91 116 GLY A O 1
ATOM 939 N N . ARG A 1 117 ? 2.274 0.205 -1.535 1.00 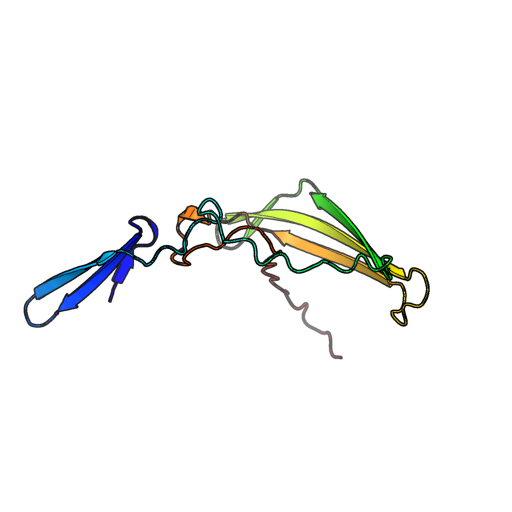46.34 117 ARG A N 1
ATOM 940 C CA . ARG A 1 117 ? 1.351 1.117 -0.865 1.00 46.34 117 ARG A CA 1
ATOM 941 C C . ARG A 1 117 ? 0.598 1.886 -1.945 1.00 46.34 117 ARG A C 1
ATOM 943 O O . ARG A 1 117 ? 1.171 2.759 -2.591 1.00 46.34 117 ARG A O 1
ATOM 950 N N . ALA A 1 118 ? -0.674 1.563 -2.151 1.00 34.84 118 ALA A N 1
ATOM 951 C CA . ALA A 1 118 ? -1.579 2.473 -2.838 1.00 34.84 118 ALA A CA 1
ATOM 952 C C . ALA A 1 118 ? -1.923 3.598 -1.854 1.00 34.84 118 ALA A C 1
ATOM 954 O O . ALA A 1 118 ? -2.643 3.380 -0.883 1.00 34.84 118 ALA A O 1
ATOM 955 N N . PHE A 1 119 ? -1.365 4.788 -2.064 1.00 39.66 119 PHE A N 1
ATOM 956 C CA . PHE A 1 119 ? -1.754 5.969 -1.304 1.00 39.66 119 PHE A CA 1
ATOM 957 C C . PHE A 1 119 ? -2.836 6.707 -2.081 1.00 39.66 119 PHE A C 1
ATOM 959 O O . PHE A 1 119 ? -2.572 7.270 -3.142 1.00 39.66 119 PHE A O 1
ATOM 966 N N . LEU A 1 120 ? -4.051 6.741 -1.543 1.00 36.69 120 LEU A N 1
ATOM 967 C CA . LEU A 1 120 ? -5.016 7.758 -1.936 1.00 36.69 120 LEU A CA 1
ATOM 968 C C . LEU A 1 120 ? -4.727 9.003 -1.103 1.00 36.69 120 LEU A C 1
ATOM 970 O O . LEU A 1 120 ? -5.171 9.124 0.035 1.00 36.69 120 LEU A O 1
ATOM 974 N N . VAL A 1 121 ? -3.944 9.924 -1.663 1.00 41.97 121 VAL A N 1
ATOM 975 C CA . VAL A 1 121 ? -3.767 11.250 -1.065 1.00 41.97 121 VAL A CA 1
ATOM 976 C C . VAL A 1 121 ? -5.006 12.070 -1.399 1.00 41.97 121 VAL A C 1
ATOM 978 O O . VAL A 1 121 ? -5.142 12.608 -2.496 1.00 41.97 121 VAL A O 1
ATOM 981 N N . THR A 1 122 ? -5.937 12.168 -0.455 1.00 38.69 122 THR A N 1
ATOM 982 C CA . THR A 1 122 ? -7.025 13.140 -0.563 1.00 38.69 122 THR A CA 1
ATOM 983 C C . THR A 1 122 ? -6.478 14.511 -0.176 1.00 38.69 122 THR A C 1
ATOM 985 O O . THR A 1 122 ? -6.188 14.760 0.995 1.00 38.69 122 THR A O 1
ATOM 988 N N . ARG A 1 123 ? -6.308 15.406 -1.154 1.00 38.50 123 ARG A N 1
ATOM 989 C CA . ARG A 1 123 ? -5.925 16.803 -0.909 1.00 38.50 123 ARG A CA 1
ATOM 990 C C . ARG A 1 123 ? -7.050 17.499 -0.138 1.00 38.50 123 ARG A C 1
ATOM 992 O O . ARG A 1 123 ? -8.189 17.511 -0.602 1.00 38.50 123 ARG A O 1
ATOM 999 N N . LYS A 1 124 ? -6.743 18.116 1.007 1.00 40.56 124 LYS A N 1
ATOM 1000 C CA . LYS A 1 124 ? -7.646 19.116 1.592 1.00 40.56 124 LYS A CA 1
ATOM 1001 C C . LYS A 1 124 ? -7.580 20.390 0.732 1.00 40.56 124 LYS A C 1
ATOM 1003 O O . LYS A 1 124 ? -6.478 20.784 0.342 1.00 40.56 124 LYS A O 1
ATOM 1008 N N . PRO A 1 125 ? -8.709 21.030 0.389 1.00 32.75 125 PRO A N 1
ATOM 1009 C CA . PRO A 1 125 ? -8.678 22.267 -0.385 1.00 32.75 125 PRO A CA 1
ATOM 1010 C C . PRO A 1 125 ? -7.930 23.359 0.400 1.00 32.75 125 PRO A C 1
ATOM 1012 O O . PRO A 1 125 ? -8.363 23.707 1.494 1.00 32.75 125 PRO A O 1
ATOM 1015 N N . GLY A 1 126 ? -6.823 23.885 -0.146 1.00 45.38 126 GLY A N 1
ATOM 1016 C CA . GLY A 1 126 ? -6.171 25.102 0.371 1.00 45.38 126 GLY A CA 1
ATOM 1017 C C . GLY A 1 126 ? -4.641 25.115 0.511 1.00 45.38 126 GLY A C 1
ATOM 1018 O O . GLY A 1 126 ? -4.096 26.190 0.721 1.00 45.38 126 GLY A O 1
ATOM 1019 N N . GLU A 1 127 ? -3.926 23.996 0.372 1.00 39.28 127 GLU A N 1
ATOM 1020 C CA . GLU A 1 127 ? -2.475 23.959 0.660 1.00 39.28 127 GLU A CA 1
ATOM 1021 C C . GLU A 1 127 ? -1.619 24.106 -0.620 1.00 39.28 127 GLU A C 1
ATOM 1023 O O . GLU A 1 127 ? -1.835 23.382 -1.604 1.00 39.28 127 GLU A O 1
ATOM 1028 N N . GLN A 1 128 ? -0.697 25.080 -0.626 1.00 45.38 128 GLN A N 1
ATOM 1029 C CA . GLN A 1 128 ? 0.323 25.341 -1.655 1.00 45.38 128 GLN A CA 1
ATOM 1030 C C . GLN A 1 128 ? 1.721 25.310 -1.003 1.00 45.38 128 GLN A C 1
ATOM 1032 O O . GLN A 1 128 ? 1.848 25.670 0.163 1.00 45.38 128 GLN A O 1
ATOM 1037 N N . TRP A 1 129 ? 2.696 24.833 -1.782 1.00 56.91 129 TRP A N 1
ATOM 1038 C CA . TRP A 1 129 ? 4.084 24.438 -1.476 1.00 56.91 129 TRP A CA 1
ATOM 1039 C C . TRP A 1 129 ? 4.937 25.463 -0.727 1.00 56.91 129 TRP A C 1
ATOM 1041 O O . TRP A 1 129 ? 4.846 26.663 -1.070 1.00 56.91 129 TRP A O 1
#

Foldseek 3Di:
DDDFLLVQKDWDADPVVRDIDIDGQDADDDPVPPPPPPPPVPPPDDDQKDKDKDKDFPPDWDDDPNAIWTWMKIKIWIDGDDPDPDDTDIDIDTDTGGDDDCSRDSDRDPDPPDDPDPDPPDDDPDDDD

Radius of gyration: 22.37 Å; chains: 1; bounding box: 48×49×54 Å

pLDDT: mean 74.73, std 20.44, range [32.75, 96.81]